Protein AF-A0AAV0W6V6-F1 (afdb_monomer_lite)

Secondary structure (DSSP, 8-state):
-------HHHHHHHHHHHHHHHHHHHHTTS-EEE--EEEEEEE-TT-TT--EEEEEEPPPEEE-TTS-HHHHHHHHHHHHHHHHHHHHTT----EE---

Structure (mmCIF, N/CA/C/O backbone):
data_AF-A0AAV0W6V6-F1
#
_entry.id   AF-A0AAV0W6V6-F1
#
loop_
_atom_site.group_PDB
_atom_site.id
_atom_site.type_symbol
_atom_site.label_atom_id
_atom_site.label_alt_id
_atom_site.label_comp_id
_atom_site.label_asym_id
_atom_site.label_entity_id
_atom_site.label_seq_id
_atom_site.pdbx_PDB_ins_code
_atom_site.Cartn_x
_atom_site.Cartn_y
_atom_site.Cartn_z
_atom_site.occupancy
_atom_site.B_iso_or_equiv
_atom_site.auth_seq_id
_atom_site.auth_comp_id
_atom_site.auth_asym_id
_atom_site.auth_atom_id
_atom_site.pdbx_PDB_model_num
ATOM 1 N N . MET A 1 1 ? 18.326 -12.646 8.532 1.00 33.91 1 MET A N 1
ATOM 2 C CA . MET A 1 1 ? 18.221 -11.818 7.316 1.00 33.91 1 MET A CA 1
ATOM 3 C C . MET A 1 1 ? 16.739 -11.701 7.002 1.00 33.91 1 MET A C 1
ATOM 5 O O . MET A 1 1 ? 16.133 -12.709 6.656 1.00 33.91 1 MET A O 1
ATOM 9 N N . LEU A 1 2 ? 16.118 -10.548 7.271 1.00 39.06 2 LEU A N 1
ATOM 10 C CA . LEU A 1 2 ? 14.765 -10.288 6.772 1.00 39.06 2 LEU A CA 1
ATOM 11 C C . LEU A 1 2 ? 14.893 -10.302 5.251 1.00 39.06 2 LEU A C 1
ATOM 13 O O . LEU A 1 2 ? 15.667 -9.522 4.707 1.00 39.06 2 LEU A O 1
ATOM 17 N N . LYS A 1 3 ? 14.246 -11.256 4.577 1.00 48.75 3 LYS A N 1
ATOM 18 C CA . LYS A 1 3 ? 14.153 -11.201 3.119 1.00 48.75 3 LYS A CA 1
ATOM 19 C C . LYS A 1 3 ? 13.442 -9.889 2.809 1.00 48.75 3 LYS A C 1
ATOM 21 O O . LYS A 1 3 ? 12.286 -9.745 3.203 1.00 48.75 3 LYS A O 1
ATOM 26 N N . ASN A 1 4 ? 14.133 -8.942 2.173 1.00 54.91 4 ASN A N 1
ATOM 27 C CA . ASN A 1 4 ? 13.457 -7.807 1.560 1.00 54.91 4 ASN A CA 1
ATOM 28 C C . ASN A 1 4 ? 12.372 -8.412 0.675 1.00 54.91 4 ASN A C 1
ATOM 30 O O . ASN A 1 4 ? 12.660 -9.283 -0.148 1.00 54.91 4 ASN A O 1
ATOM 34 N N . ILE A 1 5 ? 11.114 -8.069 0.937 1.00 61.19 5 ILE A N 1
ATOM 35 C CA . ILE A 1 5 ? 10.023 -8.560 0.109 1.00 61.19 5 ILE A CA 1
ATOM 36 C C . ILE A 1 5 ? 10.202 -7.854 -1.231 1.00 61.19 5 ILE A C 1
ATOM 38 O O . ILE A 1 5 ? 9.964 -6.657 -1.343 1.00 61.19 5 ILE A O 1
ATOM 42 N N . LEU A 1 6 ? 10.701 -8.596 -2.220 1.00 65.50 6 LEU A N 1
ATOM 43 C CA . LEU A 1 6 ? 11.125 -8.078 -3.528 1.00 65.50 6 LEU A CA 1
ATOM 44 C C . LEU A 1 6 ? 9.942 -7.721 -4.439 1.00 65.50 6 LEU A C 1
ATOM 46 O O . LEU A 1 6 ? 10.121 -7.455 -5.624 1.00 65.50 6 LEU A O 1
ATOM 50 N N . ASN A 1 7 ? 8.727 -7.787 -3.904 1.00 76.88 7 ASN A N 1
ATOM 51 C CA . ASN A 1 7 ? 7.493 -7.682 -4.648 1.00 76.88 7 ASN A CA 1
ATOM 52 C C . ASN A 1 7 ? 6.522 -6.792 -3.868 1.00 76.88 7 ASN A C 1
ATOM 54 O O . ASN A 1 7 ? 6.082 -7.126 -2.767 1.00 76.88 7 ASN A O 1
ATOM 58 N N . PHE A 1 8 ? 6.205 -5.638 -4.438 1.00 81.62 8 PHE A N 1
ATOM 59 C CA . PHE A 1 8 ? 5.365 -4.616 -3.825 1.00 81.62 8 PHE A CA 1
ATOM 60 C C . PHE A 1 8 ? 3.959 -5.141 -3.451 1.00 81.62 8 PHE A C 1
ATOM 62 O O . PHE A 1 8 ? 3.552 -4.957 -2.298 1.00 81.62 8 PHE A O 1
ATOM 69 N N . PRO A 1 9 ? 3.240 -5.883 -4.323 1.00 87.12 9 PRO A N 1
ATOM 70 C CA . PRO A 1 9 ? 2.036 -6.623 -3.942 1.00 87.12 9 PRO A CA 1
ATOM 71 C C . PRO A 1 9 ? 2.205 -7.561 -2.740 1.00 87.12 9 PRO A C 1
ATOM 73 O O . PRO A 1 9 ? 1.374 -7.548 -1.829 1.00 87.12 9 PRO A O 1
ATOM 76 N N . GLU A 1 10 ? 3.269 -8.368 -2.702 1.00 87.50 10 GLU A N 1
ATOM 77 C CA . GLU A 1 10 ? 3.517 -9.285 -1.579 1.00 87.50 10 GLU A CA 1
ATOM 78 C C . GLU A 1 10 ? 3.802 -8.521 -0.286 1.00 87.50 10 GLU A C 1
ATOM 80 O O . GLU A 1 10 ? 3.314 -8.907 0.777 1.00 87.50 10 GLU A O 1
ATOM 85 N N . PHE A 1 11 ? 4.538 -7.410 -0.371 1.00 87.06 11 PHE A N 1
ATOM 86 C CA . PHE A 1 11 ? 4.824 -6.559 0.778 1.00 87.06 11 PHE A CA 1
ATOM 87 C C . PHE A 1 11 ? 3.523 -6.005 1.359 1.00 87.06 11 PHE A C 1
ATOM 89 O O . PHE A 1 11 ? 3.256 -6.175 2.550 1.00 87.06 11 PHE A O 1
ATOM 96 N N . LEU A 1 12 ? 2.671 -5.425 0.511 1.00 90.69 12 LEU A N 1
ATOM 97 C CA . LEU A 1 12 ? 1.361 -4.922 0.911 1.00 90.69 12 LEU A CA 1
ATOM 98 C C . LEU A 1 12 ? 0.509 -6.014 1.571 1.00 90.69 12 LEU A C 1
ATOM 100 O O . LEU A 1 12 ? -0.051 -5.798 2.648 1.00 90.69 12 LEU A O 1
ATOM 104 N N . LEU A 1 13 ? 0.448 -7.207 0.977 1.00 91.12 13 LEU A N 1
ATOM 105 C CA . LEU A 1 13 ? -0.277 -8.338 1.558 1.00 91.12 13 LEU A CA 1
ATOM 106 C C . LEU A 1 13 ? 0.291 -8.747 2.922 1.00 91.12 13 LEU A C 1
ATOM 108 O O . LEU A 1 13 ? -0.490 -8.994 3.844 1.00 91.12 13 LEU A O 1
ATOM 112 N N . SER A 1 14 ? 1.618 -8.758 3.076 1.00 91.12 14 SER A N 1
ATOM 113 C CA . SER A 1 14 ? 2.278 -9.147 4.326 1.00 91.12 14 SER A CA 1
ATOM 114 C C . SER A 1 14 ? 1.952 -8.207 5.493 1.00 91.12 14 SER A C 1
ATOM 116 O O . SER A 1 14 ? 1.745 -8.675 6.610 1.00 91.12 14 SER A O 1
ATOM 118 N N . ILE A 1 15 ? 1.817 -6.897 5.241 1.00 91.94 15 ILE A N 1
ATOM 119 C CA . ILE A 1 15 ? 1.524 -5.903 6.288 1.00 91.94 15 ILE A CA 1
ATOM 120 C C . ILE A 1 15 ? 0.024 -5.729 6.569 1.00 91.94 15 ILE A C 1
ATOM 122 O O . ILE A 1 15 ? -0.348 -5.082 7.550 1.00 91.94 15 ILE A O 1
ATOM 126 N N . LYS A 1 16 ? -0.861 -6.273 5.716 1.00 93.69 16 LYS A N 1
ATOM 127 C CA . LYS A 1 16 ? -2.309 -5.992 5.751 1.00 93.69 16 LYS A CA 1
ATOM 128 C C . LYS A 1 16 ? -2.934 -6.278 7.115 1.00 93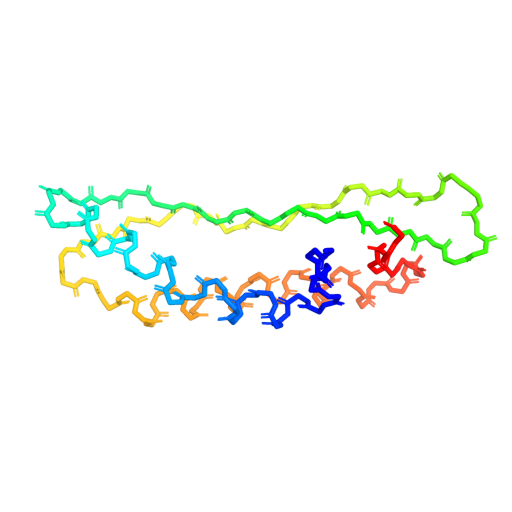.69 16 LYS A C 1
ATOM 130 O O . LYS A 1 16 ? -3.694 -5.460 7.630 1.00 93.69 16 LYS A O 1
ATOM 135 N N . SER A 1 17 ? -2.632 -7.444 7.686 1.00 94.81 17 SER A N 1
ATOM 136 C CA . SER A 1 17 ? -3.213 -7.887 8.958 1.00 94.81 17 SER A CA 1
ATOM 137 C C . SER A 1 17 ? -2.793 -6.981 10.118 1.00 94.81 17 SER A C 1
ATOM 139 O O . SER A 1 17 ? -3.640 -6.517 10.887 1.00 94.81 17 SER A O 1
ATOM 141 N N . ASP A 1 18 ? -1.501 -6.669 10.211 1.00 95.75 18 ASP A N 1
ATOM 142 C CA . ASP A 1 18 ? -0.959 -5.838 11.287 1.00 95.75 18 ASP A CA 1
ATOM 143 C C . ASP A 1 18 ? -1.438 -4.390 11.180 1.00 95.75 18 ASP A C 1
ATOM 145 O O . ASP A 1 18 ? -1.842 -3.793 12.182 1.00 95.75 18 ASP A O 1
ATOM 149 N N . LEU A 1 19 ? -1.511 -3.850 9.959 1.00 94.69 19 LEU A N 1
ATOM 150 C CA . LEU A 1 19 ? -2.090 -2.533 9.709 1.00 94.69 19 LEU A CA 1
ATOM 151 C C . LEU A 1 19 ? -3.557 -2.475 10.157 1.00 94.69 19 LEU A C 1
ATOM 153 O O . LEU A 1 19 ? -3.948 -1.556 10.878 1.00 94.69 19 LEU A O 1
ATOM 157 N N . LEU A 1 20 ? -4.371 -3.472 9.790 1.00 95.81 20 LEU A N 1
ATOM 158 C CA . LEU A 1 20 ? -5.771 -3.545 10.220 1.00 95.81 20 LEU A CA 1
ATOM 159 C C . LEU A 1 20 ? -5.894 -3.600 11.743 1.00 95.81 20 LEU A C 1
ATOM 161 O O . LEU A 1 20 ? -6.772 -2.947 12.308 1.00 95.81 20 LEU A O 1
ATOM 165 N N . LYS A 1 21 ? -5.019 -4.350 12.418 1.00 95.94 21 LYS A N 1
ATOM 166 C CA . LYS A 1 21 ? -4.993 -4.426 13.881 1.00 95.94 21 LYS A CA 1
ATOM 167 C C . LYS A 1 21 ? -4.700 -3.059 14.505 1.00 95.94 21 LYS A C 1
ATOM 169 O O . LYS A 1 21 ? -5.450 -2.627 15.378 1.00 95.94 21 LYS A O 1
ATOM 174 N N . ILE A 1 22 ? -3.675 -2.355 14.021 1.00 94.88 22 ILE A N 1
ATOM 175 C CA . ILE A 1 22 ? -3.294 -1.018 14.507 1.00 94.88 22 ILE A CA 1
ATOM 176 C C . ILE A 1 22 ? -4.435 -0.012 14.310 1.00 94.88 22 ILE A C 1
ATOM 178 O O . ILE A 1 22 ? -4.776 0.731 15.235 1.00 94.88 22 ILE A O 1
ATOM 182 N N . LEU A 1 23 ? -5.057 -0.003 13.129 1.00 94.56 23 LEU A N 1
ATOM 183 C CA . LEU A 1 23 ? -6.152 0.917 12.822 1.00 94.56 23 LEU A CA 1
ATOM 184 C C . LEU A 1 23 ? -7.386 0.632 13.681 1.00 94.56 23 LEU A C 1
ATOM 186 O O . LEU A 1 23 ? -7.948 1.567 14.246 1.00 94.56 23 LEU A O 1
ATOM 190 N N . LYS A 1 24 ? -7.759 -0.643 13.862 1.00 94.38 24 LYS A N 1
ATOM 191 C CA . LYS A 1 24 ? -8.868 -1.043 14.747 1.00 94.38 24 LYS A CA 1
ATOM 192 C C . LYS A 1 24 ? -8.640 -0.589 16.186 1.00 94.38 24 LYS A C 1
ATOM 194 O O . LYS A 1 24 ? -9.523 0.016 16.787 1.00 94.38 24 LYS A O 1
ATOM 199 N N . SER A 1 25 ? -7.450 -0.837 16.733 1.00 93.88 25 SER A N 1
ATOM 200 C CA . SER A 1 25 ? -7.108 -0.411 18.095 1.00 93.88 25 SER A CA 1
ATOM 201 C C . SER A 1 25 ? -7.098 1.112 18.257 1.00 93.88 25 SER A C 1
ATOM 203 O O . SER A 1 25 ? -7.422 1.614 19.331 1.00 93.88 25 SER A O 1
ATOM 205 N N . SER A 1 26 ? -6.743 1.848 17.202 1.00 92.12 26 SER A N 1
ATOM 206 C CA . SER A 1 26 ? -6.732 3.315 17.216 1.00 92.12 26 SER A CA 1
ATOM 207 C C . SER A 1 26 ? -8.147 3.899 17.132 1.00 92.12 26 SER A C 1
ATOM 209 O O . SER A 1 26 ? -8.480 4.814 17.885 1.00 92.12 26 SER A O 1
ATOM 211 N N . LEU A 1 27 ? -9.001 3.318 16.283 1.00 93.62 27 LEU A N 1
ATOM 212 C CA . LEU A 1 27 ? -10.400 3.717 16.093 1.00 93.62 27 LEU A CA 1
ATOM 213 C C . LEU A 1 27 ? -11.290 3.482 17.308 1.00 93.62 27 LEU A C 1
ATOM 215 O O . LEU A 1 27 ? -12.258 4.210 17.497 1.00 93.62 27 LEU A O 1
ATOM 219 N N . ALA A 1 28 ? -10.947 2.510 18.156 1.00 89.88 28 ALA A N 1
ATOM 220 C CA . ALA A 1 28 ? -11.672 2.252 19.399 1.00 89.88 28 ALA A CA 1
ATOM 221 C C . ALA A 1 28 ? -11.684 3.457 20.361 1.00 89.88 28 ALA A C 1
ATOM 223 O O . ALA A 1 28 ? -12.480 3.485 21.294 1.00 89.88 28 ALA A O 1
ATOM 224 N N . LYS A 1 29 ? -10.788 4.435 20.161 1.00 89.06 29 LYS A N 1
ATOM 225 C CA . LYS A 1 29 ? -10.676 5.626 21.009 1.00 89.06 29 LYS A CA 1
ATOM 226 C C . LYS A 1 29 ? -11.384 6.829 20.401 1.00 89.06 29 LYS A C 1
ATOM 228 O O . LYS A 1 29 ? -12.125 7.499 21.104 1.00 89.06 29 LYS A O 1
ATOM 233 N N . ASN A 1 30 ? -11.113 7.118 19.128 1.00 92.69 30 ASN A N 1
ATOM 234 C CA . ASN A 1 30 ? -11.620 8.280 18.398 1.00 92.69 30 ASN A CA 1
ATOM 235 C C . ASN A 1 30 ? -11.567 8.014 16.884 1.00 92.69 30 ASN A C 1
ATOM 237 O O . ASN A 1 30 ? -10.771 7.174 16.451 1.00 92.69 30 ASN A O 1
ATOM 241 N N . PRO A 1 31 ? -12.321 8.771 16.064 1.00 95.19 31 PRO A N 1
ATOM 242 C CA . PRO A 1 31 ? -12.070 8.842 14.629 1.00 95.19 31 PRO A CA 1
ATOM 243 C C . PRO A 1 31 ? -10.603 9.177 14.349 1.00 95.19 31 PRO A C 1
ATOM 245 O O . PRO A 1 31 ? -10.001 10.004 15.039 1.00 95.19 31 PRO A O 1
ATOM 248 N N . ILE A 1 32 ? -10.029 8.549 13.326 1.00 95.06 32 ILE A N 1
ATOM 249 C CA . ILE A 1 32 ? -8.624 8.752 12.960 1.00 95.06 32 ILE A CA 1
ATOM 250 C C . ILE A 1 32 ? -8.508 9.272 11.538 1.00 95.06 32 ILE A C 1
ATOM 252 O O . ILE A 1 32 ? -9.296 8.927 10.663 1.00 95.06 32 ILE A O 1
ATOM 256 N N . LYS A 1 33 ? -7.477 10.072 11.287 1.00 94.12 33 LYS A N 1
ATOM 257 C CA . LYS A 1 33 ? -7.056 10.438 9.937 1.00 94.12 33 LYS A CA 1
ATOM 258 C C . LYS A 1 33 ? -5.788 9.658 9.621 1.00 94.12 33 LYS A C 1
ATOM 260 O O . LYS A 1 33 ? -4.802 9.803 10.336 1.00 94.12 33 LYS A O 1
ATOM 265 N N . PHE A 1 34 ? -5.819 8.828 8.583 1.00 91.88 34 PHE A N 1
ATOM 266 C CA . PHE A 1 34 ? -4.677 8.008 8.181 1.00 91.88 34 PHE A CA 1
ATOM 267 C C . PHE A 1 34 ? -4.271 8.302 6.738 1.00 91.88 34 PHE A C 1
ATOM 269 O O . PHE A 1 34 ? -5.110 8.580 5.884 1.00 91.88 34 PHE A O 1
ATOM 276 N N . ASN A 1 35 ? -2.979 8.207 6.457 1.00 92.81 35 ASN A N 1
ATOM 277 C CA . ASN A 1 35 ? -2.417 8.141 5.116 1.00 92.81 35 ASN A CA 1
ATOM 278 C C . ASN A 1 35 ? -1.388 7.008 5.083 1.00 92.81 35 ASN A C 1
ATOM 280 O O . ASN A 1 35 ? -0.804 6.664 6.108 1.00 92.81 35 ASN A O 1
ATOM 284 N N . LEU A 1 36 ? -1.172 6.432 3.904 1.00 92.88 36 LEU A N 1
ATOM 285 C CA . LEU A 1 36 ? -0.151 5.413 3.694 1.00 92.88 36 LEU A CA 1
ATOM 286 C C . LEU A 1 36 ? 0.814 5.916 2.624 1.00 92.88 36 LEU A C 1
ATOM 288 O O . LEU A 1 36 ? 0.375 6.323 1.546 1.00 92.88 36 LEU A O 1
ATOM 292 N N . LYS A 1 37 ? 2.107 5.917 2.954 1.00 92.12 37 LYS A N 1
ATOM 293 C CA . LYS A 1 37 ? 3.218 6.233 2.057 1.00 92.12 37 LYS A CA 1
ATOM 294 C C . LYS A 1 37 ? 4.157 5.038 2.042 1.00 92.12 37 LYS A C 1
ATOM 296 O O . LYS A 1 37 ? 4.499 4.524 3.103 1.00 92.12 37 LYS A O 1
ATOM 301 N N . LEU A 1 38 ? 4.554 4.622 0.853 1.00 88.94 38 LEU A N 1
ATOM 302 C CA . LEU A 1 38 ? 5.571 3.610 0.647 1.00 88.94 38 LEU A CA 1
ATOM 303 C C . LEU A 1 38 ? 6.780 4.244 -0.015 1.00 88.94 38 LEU A C 1
ATOM 305 O O . LEU A 1 38 ? 6.613 5.081 -0.898 1.00 88.94 38 LEU A O 1
ATOM 309 N N . GLU A 1 39 ? 7.969 3.851 0.421 1.00 89.00 39 GLU A N 1
ATOM 310 C CA . GLU A 1 39 ? 9.242 4.342 -0.094 1.00 89.00 39 GLU A CA 1
ATOM 311 C C . GLU A 1 39 ? 10.097 3.151 -0.507 1.00 89.00 39 GLU A C 1
ATOM 313 O O . GLU A 1 39 ? 10.250 2.204 0.262 1.00 89.00 39 GLU A O 1
ATOM 318 N N . PHE A 1 40 ? 10.630 3.209 -1.722 1.00 86.25 40 PHE A N 1
ATOM 319 C CA . PHE A 1 40 ? 11.474 2.174 -2.296 1.00 86.25 40 PHE A CA 1
ATOM 320 C C . PHE A 1 40 ? 12.608 2.808 -3.085 1.00 86.25 40 PHE A C 1
ATOM 322 O O . PHE A 1 40 ? 12.450 3.875 -3.683 1.00 86.25 40 PHE A O 1
ATOM 329 N N . THR A 1 41 ? 13.734 2.115 -3.123 1.00 88.56 41 THR A N 1
ATOM 330 C CA . THR A 1 41 ? 14.843 2.455 -4.006 1.00 88.56 41 THR A CA 1
ATOM 331 C C . THR A 1 41 ? 14.655 1.703 -5.316 1.00 88.56 41 THR A C 1
ATOM 333 O O . THR A 1 41 ? 14.372 0.508 -5.312 1.00 88.56 41 THR A O 1
ATOM 336 N N . TYR A 1 42 ? 14.786 2.397 -6.440 1.00 89.06 42 TYR A N 1
ATOM 337 C CA . TYR A 1 42 ? 14.819 1.809 -7.776 1.00 89.06 42 TYR A CA 1
ATOM 338 C C . TYR A 1 42 ? 16.174 2.090 -8.407 1.00 89.06 42 TYR A C 1
ATOM 340 O O . TYR A 1 42 ? 16.745 3.143 -8.160 1.00 89.06 42 TYR A O 1
ATOM 348 N N . ARG A 1 43 ? 16.667 1.217 -9.280 1.00 90.50 43 ARG A N 1
ATOM 349 C CA . ARG A 1 43 ? 17.916 1.444 -10.024 1.00 90.50 43 ARG A CA 1
ATOM 350 C C . ARG A 1 43 ? 17.774 1.060 -11.484 1.00 90.50 43 ARG A C 1
ATOM 352 O O . ARG A 1 43 ? 16.880 0.296 -11.849 1.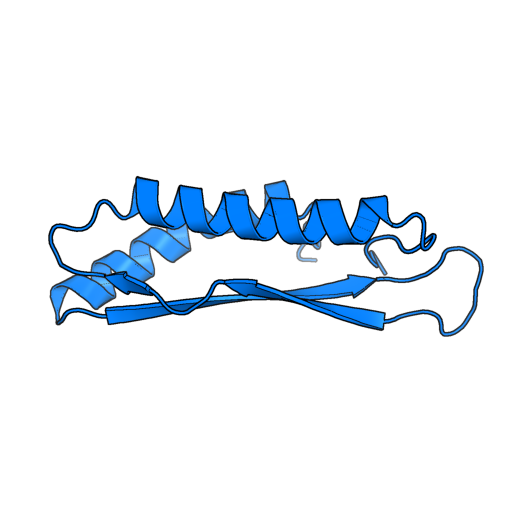00 90.50 43 ARG A O 1
ATOM 359 N N . ARG A 1 44 ? 18.678 1.554 -12.328 1.00 90.81 44 ARG A N 1
ATOM 360 C CA . ARG A 1 44 ? 18.778 1.137 -13.727 1.00 90.81 44 ARG A CA 1
ATOM 361 C C . ARG A 1 44 ? 19.871 0.068 -13.870 1.00 90.81 44 ARG A C 1
ATOM 363 O O . ARG A 1 44 ? 21.039 0.359 -13.602 1.00 90.81 44 ARG A O 1
ATOM 370 N N . PRO A 1 45 ? 19.538 -1.154 -14.321 1.00 88.31 45 PRO A N 1
ATOM 371 C CA . PRO A 1 45 ? 20.533 -2.203 -14.525 1.00 88.31 45 PRO A CA 1
ATOM 372 C C . PRO A 1 45 ? 21.650 -1.754 -15.471 1.00 88.31 45 PRO A C 1
ATOM 374 O O . PRO A 1 45 ? 21.384 -1.184 -16.528 1.00 88.31 45 PRO A O 1
ATOM 377 N N . GLY A 1 46 ? 22.902 -2.015 -15.089 1.00 89.38 46 GLY A N 1
ATOM 378 C CA . GLY A 1 46 ? 24.078 -1.681 -15.900 1.00 89.38 46 GLY A CA 1
ATOM 379 C C . GLY A 1 46 ? 24.460 -0.197 -15.923 1.00 89.38 46 GLY A C 1
ATOM 380 O O . GLY A 1 46 ? 25.353 0.171 -16.680 1.00 89.38 46 GLY A O 1
ATOM 381 N N . VAL A 1 47 ? 23.818 0.653 -15.114 1.00 90.75 47 VAL A N 1
ATOM 382 C CA . VAL A 1 47 ? 24.188 2.068 -14.965 1.00 90.75 47 VAL A CA 1
ATOM 383 C C . VAL A 1 47 ? 24.608 2.325 -13.524 1.00 90.75 47 VAL A C 1
ATOM 385 O O . VAL A 1 47 ? 23.792 2.236 -12.605 1.00 90.75 47 VAL A O 1
ATOM 388 N N . GLU A 1 48 ? 25.887 2.640 -13.331 1.00 91.00 48 GLU A N 1
ATOM 389 C CA . GLU A 1 48 ? 26.439 2.978 -12.018 1.00 91.00 48 GLU A CA 1
ATOM 390 C C . GLU A 1 48 ? 25.761 4.217 -11.423 1.00 91.00 48 GLU A C 1
ATOM 392 O O . GLU A 1 48 ? 25.387 5.144 -12.144 1.00 91.00 48 GLU A O 1
ATOM 397 N N . ASN A 1 49 ? 25.622 4.237 -10.092 1.00 88.31 49 ASN A N 1
ATOM 398 C CA . ASN A 1 49 ? 25.035 5.347 -9.329 1.00 88.31 49 ASN A CA 1
ATOM 399 C C . ASN A 1 49 ? 23.628 5.762 -9.803 1.00 88.31 49 ASN A C 1
ATOM 401 O O . ASN A 1 49 ? 23.259 6.932 -9.731 1.00 88.31 49 ASN A O 1
ATOM 405 N N . SER A 1 50 ? 22.840 4.804 -10.298 1.00 90.56 50 SER A N 1
ATOM 406 C CA . SER A 1 50 ? 21.484 5.042 -10.807 1.00 90.56 50 SER A CA 1
ATOM 407 C C . SER A 1 50 ? 20.376 4.827 -9.775 1.00 90.56 50 SER A C 1
ATOM 409 O O . SER A 1 50 ? 19.203 4.906 -10.135 1.00 90.56 50 SER A O 1
ATOM 411 N N . SER A 1 51 ? 20.720 4.541 -8.516 1.00 91.00 51 SER A N 1
ATOM 412 C CA . SER A 1 51 ? 19.739 4.345 -7.450 1.00 91.00 51 SER A CA 1
ATOM 413 C C . SER A 1 51 ? 18.965 5.636 -7.178 1.00 91.00 51 SER A C 1
ATOM 415 O O . SER A 1 51 ? 19.535 6.704 -6.958 1.00 91.00 51 SER A O 1
ATOM 417 N N . GLU A 1 52 ? 17.645 5.529 -7.177 1.00 90.19 52 GLU A N 1
ATOM 418 C CA . GLU A 1 52 ? 16.714 6.626 -6.992 1.00 90.19 52 GLU A CA 1
ATOM 419 C C . GLU A 1 52 ? 15.604 6.217 -6.026 1.00 90.19 52 GLU A C 1
ATOM 421 O O . GLU A 1 52 ? 14.891 5.233 -6.235 1.00 90.19 52 GLU A O 1
ATOM 426 N N . ASN A 1 53 ? 15.422 7.018 -4.979 1.00 90.94 53 ASN A N 1
ATOM 427 C CA . ASN A 1 53 ? 14.331 6.827 -4.035 1.00 90.94 53 ASN A CA 1
ATOM 428 C C . ASN A 1 53 ? 13.025 7.330 -4.646 1.00 90.94 53 ASN A C 1
ATOM 430 O O . ASN A 1 53 ? 12.905 8.485 -5.064 1.00 90.94 53 ASN A O 1
ATOM 434 N N . ARG A 1 54 ? 12.013 6.469 -4.648 1.00 90.31 54 ARG A N 1
ATOM 435 C CA . ARG A 1 54 ? 10.654 6.788 -5.069 1.00 90.31 54 ARG A CA 1
ATOM 436 C C . ARG A 1 54 ? 9.693 6.537 -3.935 1.00 90.31 54 ARG A C 1
ATOM 438 O O . ARG A 1 54 ? 9.859 5.609 -3.149 1.00 90.31 54 ARG A O 1
ATOM 445 N N . SER A 1 55 ? 8.664 7.374 -3.875 1.00 91.62 55 SER A N 1
ATOM 446 C CA . SER A 1 55 ? 7.596 7.194 -2.912 1.00 91.62 55 SER A CA 1
ATOM 447 C C . SER A 1 55 ? 6.224 7.287 -3.544 1.00 91.62 55 SER A C 1
ATOM 449 O O . SER A 1 55 ? 5.957 8.231 -4.288 1.00 91.62 55 SER A O 1
ATOM 451 N N . PHE A 1 56 ? 5.349 6.368 -3.158 1.00 92.38 56 PHE A N 1
ATOM 452 C CA . PHE A 1 56 ? 3.948 6.325 -3.556 1.00 92.38 56 PHE A CA 1
ATOM 453 C C . PHE A 1 56 ? 3.093 6.595 -2.331 1.00 92.38 56 PHE A C 1
ATOM 455 O O . PHE A 1 56 ? 3.313 6.009 -1.270 1.00 92.38 56 PHE A O 1
ATOM 462 N N . ALA A 1 57 ? 2.147 7.518 -2.443 1.00 93.56 57 ALA A N 1
ATOM 463 C CA . ALA A 1 57 ? 1.375 7.976 -1.300 1.00 93.56 57 ALA A CA 1
ATOM 464 C C . ALA A 1 57 ? -0.103 8.068 -1.647 1.00 93.56 57 ALA A C 1
ATOM 466 O O . ALA A 1 57 ? -0.496 8.564 -2.704 1.00 93.56 57 ALA A O 1
ATOM 467 N N . CYS A 1 58 ? -0.933 7.627 -0.709 1.00 92.44 58 CYS A N 1
ATOM 468 C CA . CYS A 1 58 ? -2.362 7.871 -0.757 1.00 92.44 58 CYS A CA 1
ATOM 469 C C . CYS A 1 58 ? -2.713 9.163 -0.009 1.00 92.44 58 CYS A C 1
ATOM 471 O O . CYS A 1 58 ? -2.144 9.430 1.057 1.00 92.44 58 CYS A O 1
ATOM 473 N N . PRO A 1 59 ? -3.691 9.941 -0.507 1.00 89.12 59 PRO A N 1
ATOM 474 C CA . PRO A 1 59 ? -4.224 11.072 0.234 1.00 89.12 59 PRO A CA 1
ATOM 475 C C . PRO A 1 59 ? -4.812 10.612 1.570 1.00 89.12 59 PRO A C 1
ATOM 477 O O . PRO A 1 59 ? -5.304 9.488 1.708 1.00 89.12 59 PRO A O 1
ATOM 480 N N . ALA A 1 60 ? -4.752 11.503 2.557 1.00 92.31 60 ALA A N 1
ATOM 481 C CA . ALA A 1 60 ? -5.240 11.213 3.894 1.00 92.31 60 ALA A CA 1
ATOM 482 C C . ALA A 1 60 ? -6.757 10.973 3.891 1.00 92.31 60 ALA A C 1
ATOM 484 O O . ALA A 1 60 ? -7.523 11.758 3.333 1.00 92.31 60 ALA A O 1
ATOM 485 N N . LYS A 1 61 ? -7.182 9.902 4.556 1.00 91.12 61 LYS A N 1
ATOM 486 C CA . LYS A 1 61 ? -8.569 9.455 4.668 1.00 91.12 61 LYS A CA 1
ATOM 487 C C . LYS A 1 61 ? -8.977 9.476 6.138 1.00 91.12 61 LYS A C 1
ATOM 489 O O . LYS A 1 61 ? -8.223 9.026 7.000 1.00 91.12 61 LYS A O 1
ATOM 494 N N . THR A 1 62 ? -10.167 9.990 6.422 1.00 94.38 62 THR A N 1
ATOM 495 C CA . THR A 1 62 ? -10.769 9.868 7.753 1.00 94.38 62 THR A CA 1
ATOM 496 C C . THR A 1 62 ? -11.441 8.505 7.873 1.00 94.38 62 THR A C 1
ATOM 498 O O . THR A 1 62 ? -12.121 8.066 6.945 1.00 94.38 62 THR A O 1
ATOM 501 N N . LEU A 1 63 ? -11.218 7.835 8.996 1.00 95.19 63 LEU A N 1
ATOM 502 C CA . LEU A 1 63 ? -11.857 6.588 9.383 1.00 95.19 63 LEU A CA 1
ATOM 503 C C . LEU A 1 63 ? -12.711 6.838 10.623 1.00 95.19 63 LEU A C 1
ATOM 505 O O . LEU A 1 63 ? -12.285 7.525 11.557 1.00 95.19 63 LEU A O 1
ATOM 509 N N . TYR A 1 64 ? -13.882 6.222 10.624 1.00 94.62 64 TYR A N 1
ATOM 510 C CA . TYR A 1 64 ? -14.851 6.226 11.712 1.00 94.62 64 TYR A CA 1
ATOM 511 C C . TYR A 1 64 ? -15.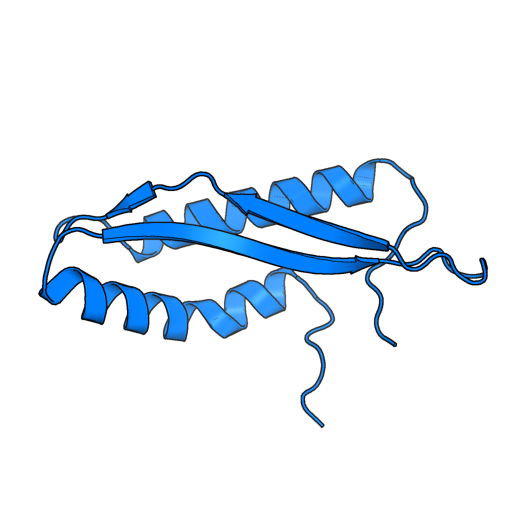097 4.790 12.192 1.00 94.62 64 TYR A C 1
ATOM 513 O O . TYR A 1 64 ? -14.627 3.835 11.567 1.00 94.62 64 TYR A O 1
ATOM 521 N N . ALA A 1 65 ? -15.811 4.625 13.306 1.00 91.50 65 ALA A N 1
ATOM 522 C CA . ALA A 1 65 ? -16.046 3.312 13.913 1.00 91.50 65 ALA A CA 1
ATOM 523 C C . ALA A 1 65 ? -16.831 2.364 12.985 1.00 91.50 65 ALA A C 1
ATOM 525 O O . ALA A 1 65 ? -16.600 1.159 12.980 1.00 91.50 65 ALA A O 1
ATOM 526 N N . GLU A 1 66 ? -17.718 2.928 12.173 1.00 91.69 66 GLU A N 1
ATOM 527 C CA . GLU A 1 66 ? -18.566 2.264 11.187 1.00 91.69 66 GLU A CA 1
ATOM 528 C C . GLU A 1 66 ? -17.887 2.049 9.827 1.00 91.69 66 GLU A C 1
ATOM 530 O O . GLU A 1 66 ? -18.473 1.446 8.931 1.00 91.69 66 GLU A O 1
ATOM 535 N N . THR A 1 67 ? -16.664 2.555 9.634 1.00 93.94 67 THR A N 1
ATOM 536 C CA . THR A 1 67 ? -15.962 2.394 8.357 1.00 93.94 67 THR A CA 1
ATOM 537 C C . THR A 1 67 ? -15.581 0.932 8.135 1.00 93.94 67 THR A C 1
ATOM 539 O O . THR A 1 67 ? -14.924 0.329 8.985 1.00 93.94 67 THR A O 1
ATOM 542 N N . ASP A 1 68 ? -15.893 0.383 6.956 1.00 95.38 68 ASP A N 1
ATOM 543 C CA . ASP A 1 68 ? -15.337 -0.904 6.536 1.00 95.38 68 ASP A CA 1
ATOM 544 C C . ASP A 1 68 ? -13.826 -0.764 6.303 1.00 95.38 68 ASP A C 1
ATOM 546 O O . ASP A 1 68 ? -13.345 -0.300 5.265 1.00 95.38 68 ASP A O 1
ATOM 550 N N . LEU A 1 69 ? -13.051 -1.152 7.315 1.00 94.62 69 LEU A N 1
ATOM 551 C CA . LEU A 1 69 ? -11.596 -1.062 7.274 1.00 94.62 69 LEU A CA 1
ATOM 552 C C . LEU A 1 69 ? -10.980 -2.006 6.250 1.00 94.62 69 LEU A C 1
ATOM 554 O O . LEU A 1 69 ? -9.943 -1.676 5.678 1.00 94.62 69 LEU A O 1
ATOM 558 N N . VAL A 1 70 ? -11.581 -3.173 6.020 1.00 95.50 70 VAL A N 1
ATOM 559 C CA . VAL A 1 70 ? -11.025 -4.152 5.082 1.00 95.50 70 VAL A CA 1
ATOM 560 C C . VAL A 1 70 ? -11.149 -3.612 3.667 1.00 95.50 70 VAL A C 1
ATOM 562 O O . VAL A 1 70 ? -10.157 -3.610 2.931 1.00 95.50 70 VAL A O 1
ATOM 565 N N . GLU A 1 71 ? -12.325 -3.091 3.319 1.00 95.81 71 GLU A N 1
ATOM 566 C CA . GLU A 1 71 ? -12.562 -2.449 2.032 1.00 95.81 71 GLU A CA 1
ATOM 567 C C . GLU A 1 71 ? -11.677 -1.205 1.870 1.00 95.81 71 GLU A C 1
ATOM 569 O O . GLU A 1 71 ? -10.958 -1.070 0.876 1.00 95.81 71 GLU A O 1
ATOM 574 N N . LYS A 1 72 ? -11.639 -0.319 2.875 1.00 94.56 72 LYS A N 1
ATOM 575 C CA . LYS A 1 72 ? -10.899 0.948 2.778 1.00 94.56 72 LYS A CA 1
ATOM 576 C C . LYS A 1 72 ? -9.393 0.753 2.624 1.00 94.56 72 LYS A C 1
ATOM 578 O O . LYS A 1 72 ? -8.737 1.509 1.893 1.00 94.56 72 LYS A O 1
ATOM 583 N N . ILE A 1 73 ? -8.833 -0.251 3.295 1.00 94.62 73 ILE A N 1
ATOM 584 C CA . ILE A 1 73 ? -7.423 -0.621 3.148 1.00 94.62 73 ILE A CA 1
ATOM 585 C C . ILE A 1 73 ? -7.179 -1.325 1.816 1.00 94.62 73 ILE A C 1
ATOM 587 O O . ILE A 1 73 ? -6.201 -0.993 1.153 1.00 94.62 73 ILE A O 1
ATOM 591 N N . GLY A 1 74 ? -8.094 -2.185 1.359 1.00 94.75 74 GLY A N 1
ATOM 592 C CA . GLY A 1 74 ? -8.033 -2.777 0.018 1.00 94.75 74 GLY A CA 1
ATOM 593 C C . GLY A 1 74 ? -7.970 -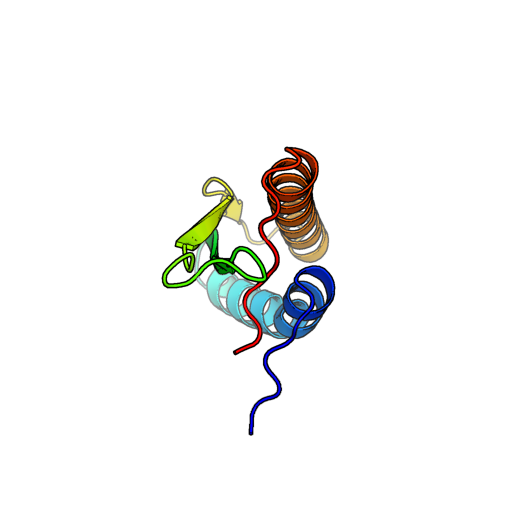1.726 -1.096 1.00 94.75 74 GLY A C 1
ATOM 594 O O . GLY A 1 74 ? -7.076 -1.775 -1.940 1.00 94.75 74 GLY A O 1
ATOM 595 N N . GLN A 1 75 ? -8.841 -0.715 -1.048 1.00 94.19 75 GLN A N 1
ATOM 596 C CA . GLN A 1 75 ? -8.822 0.413 -1.989 1.00 94.19 75 GLN A CA 1
ATOM 597 C C . GLN A 1 75 ? -7.500 1.190 -1.922 1.00 94.19 75 GLN A C 1
ATOM 599 O O . GLN A 1 75 ? -6.943 1.573 -2.942 1.00 94.19 75 GLN A O 1
ATOM 604 N N . THR A 1 76 ? -6.976 1.418 -0.714 1.00 94.38 76 THR A N 1
ATOM 605 C CA . THR A 1 76 ? -5.698 2.126 -0.518 1.00 94.38 76 THR A CA 1
ATOM 606 C C . THR A 1 76 ? -4.526 1.350 -1.118 1.00 94.38 76 THR A C 1
ATOM 608 O O . THR A 1 76 ? -3.670 1.947 -1.761 1.00 94.38 76 THR A O 1
ATOM 611 N N . PHE A 1 77 ? -4.498 0.027 -0.957 1.00 95.06 77 PHE A N 1
ATOM 612 C CA . PHE A 1 77 ? -3.469 -0.820 -1.561 1.00 95.06 77 PHE A CA 1
ATOM 613 C C . PHE A 1 77 ? -3.579 -0.846 -3.083 1.00 95.06 77 PHE A C 1
ATOM 615 O O . PHE A 1 77 ? -2.563 -0.732 -3.756 1.00 95.06 77 PHE A O 1
ATOM 622 N N . T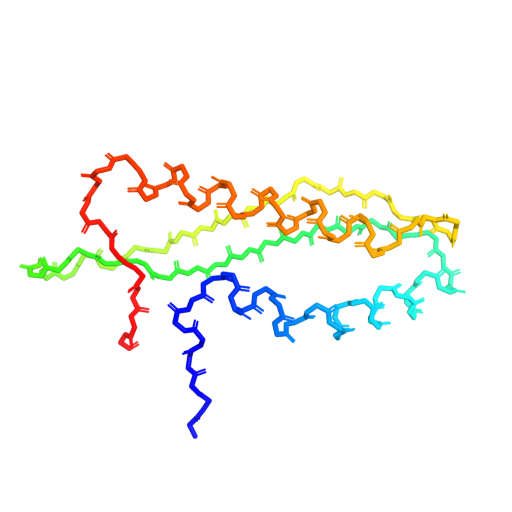HR A 1 78 ? -4.801 -0.916 -3.615 1.00 94.50 78 THR A N 1
ATOM 623 C CA . THR A 1 78 ? -5.056 -0.857 -5.064 1.00 94.50 78 THR A CA 1
ATOM 624 C C . THR A 1 78 ? -4.506 0.439 -5.660 1.00 94.50 78 THR A C 1
ATOM 626 O O . THR A 1 78 ? -3.730 0.392 -6.604 1.00 94.50 78 THR A O 1
ATOM 629 N N . THR A 1 79 ? -4.781 1.591 -5.038 1.00 94.56 79 THR A N 1
ATOM 630 C CA . THR A 1 79 ? -4.225 2.879 -5.487 1.00 94.56 79 THR A CA 1
ATOM 631 C C . THR A 1 79 ? -2.694 2.913 -5.453 1.00 94.56 79 THR A C 1
ATOM 633 O O . THR A 1 79 ? -2.075 3.512 -6.327 1.00 94.56 79 THR A O 1
ATOM 636 N N . LEU A 1 80 ? -2.056 2.306 -4.447 1.00 93.81 80 LEU A N 1
ATOM 637 C CA . LEU A 1 80 ? -0.591 2.249 -4.380 1.00 93.81 80 LEU A CA 1
ATOM 638 C C . LEU A 1 80 ? -0.006 1.364 -5.487 1.00 93.81 80 LEU A C 1
ATOM 640 O O . LEU A 1 80 ? 0.999 1.743 -6.081 1.00 93.81 80 LEU A O 1
ATOM 644 N N . LEU A 1 81 ? -0.652 0.233 -5.780 1.00 92.38 81 LEU A N 1
ATOM 645 C CA . LEU A 1 81 ? -0.268 -0.669 -6.869 1.00 92.38 81 LEU A CA 1
ATOM 646 C C . LEU A 1 81 ? -0.383 0.016 -8.233 1.00 92.38 81 LEU A C 1
ATOM 648 O O . LEU A 1 81 ? 0.550 -0.042 -9.024 1.00 92.38 81 LEU A O 1
ATOM 652 N N . GLU A 1 82 ? -1.478 0.735 -8.478 1.00 93.06 82 GLU A N 1
ATOM 653 C CA . GLU A 1 82 ? -1.669 1.505 -9.713 1.00 93.06 82 GLU A CA 1
ATOM 654 C C . GLU A 1 82 ? -0.590 2.587 -9.883 1.00 93.06 82 GLU A C 1
ATOM 656 O O . GLU A 1 82 ? -0.080 2.796 -10.983 1.00 93.06 82 GLU A O 1
ATOM 661 N N . GLN A 1 83 ? -0.206 3.277 -8.801 1.00 92.69 83 GLN A N 1
ATOM 662 C CA . GLN A 1 83 ? 0.867 4.277 -8.856 1.00 92.69 83 GLN A CA 1
ATOM 663 C C . GLN A 1 83 ? 2.219 3.655 -9.230 1.00 92.69 83 GLN A C 1
ATOM 665 O O . GLN A 1 83 ? 2.962 4.245 -10.019 1.00 92.69 83 GLN A O 1
ATOM 670 N N . GLU A 1 84 ? 2.534 2.480 -8.683 1.00 89.69 84 GLU A N 1
ATOM 671 C CA . GLU A 1 84 ? 3.749 1.744 -9.033 1.00 89.69 84 GLU A CA 1
ATOM 672 C C . GLU A 1 84 ? 3.705 1.243 -10.486 1.00 89.69 84 GLU A C 1
ATOM 674 O O . GLU A 1 84 ? 4.657 1.449 -11.239 1.00 89.69 84 GLU A O 1
ATOM 679 N N . GLU A 1 85 ? 2.593 0.653 -10.921 1.00 89.56 85 GLU A N 1
ATOM 680 C CA . GLU A 1 85 ? 2.417 0.167 -12.294 1.00 89.56 85 GLU A CA 1
ATOM 681 C C . GLU A 1 85 ? 2.562 1.306 -13.316 1.00 89.56 85 GLU A C 1
ATOM 683 O O . GLU A 1 85 ? 3.261 1.182 -14.328 1.00 89.56 85 GLU A O 1
ATOM 688 N N . VAL A 1 86 ? 1.977 2.471 -13.029 1.00 90.69 86 VAL A N 1
ATOM 689 C CA . VAL A 1 86 ? 2.149 3.682 -13.843 1.00 90.69 86 VAL A CA 1
ATOM 690 C C . VAL A 1 86 ? 3.605 4.149 -13.853 1.00 90.69 86 VAL A C 1
ATOM 692 O O . VAL A 1 86 ? 4.069 4.675 -14.863 1.00 90.69 86 VAL A O 1
ATOM 695 N N . TYR A 1 87 ? 4.345 3.988 -12.757 1.00 87.88 87 TYR A N 1
ATOM 696 C CA . TYR A 1 87 ? 5.765 4.330 -12.721 1.00 87.88 87 TYR A CA 1
ATOM 697 C C . TYR A 1 87 ? 6.603 3.381 -13.590 1.00 87.88 87 TYR A C 1
ATOM 699 O O . TYR A 1 87 ? 7.408 3.850 -14.400 1.00 87.88 87 TYR A O 1
ATOM 707 N N . LEU A 1 88 ? 6.376 2.070 -13.477 1.00 85.31 88 LEU A N 1
ATOM 708 C CA . LEU A 1 88 ? 7.106 1.037 -14.219 1.00 85.31 88 LEU A CA 1
ATOM 709 C C . LEU A 1 88 ? 6.773 1.032 -15.722 1.00 85.31 88 LEU A C 1
ATOM 711 O O . LEU A 1 88 ? 7.660 0.844 -16.555 1.00 85.31 88 LEU A O 1
ATOM 715 N N . SER A 1 89 ? 5.520 1.307 -16.094 1.00 86.69 89 SER A N 1
ATOM 716 C CA . SER A 1 89 ? 5.062 1.305 -17.495 1.00 86.69 89 SER A CA 1
ATOM 717 C C . SER A 1 89 ? 5.622 2.450 -18.347 1.00 86.69 89 SER A C 1
ATOM 719 O O . SER A 1 89 ? 5.582 2.382 -19.574 1.00 86.69 89 SER A O 1
ATOM 721 N N . ARG A 1 90 ? 6.224 3.479 -17.734 1.00 85.06 90 ARG A N 1
ATOM 722 C CA . ARG A 1 90 ? 6.854 4.610 -18.445 1.00 85.06 90 ARG A CA 1
ATOM 723 C C . ARG A 1 90 ? 8.119 4.238 -19.225 1.00 85.06 90 ARG A C 1
ATOM 725 O O . ARG A 1 90 ? 8.714 5.114 -19.846 1.00 85.06 90 ARG A O 1
ATOM 732 N N . GLY A 1 91 ? 8.560 2.978 -19.183 1.00 76.81 91 GLY A N 1
ATOM 733 C CA . GLY A 1 91 ? 9.700 2.502 -19.973 1.00 76.81 91 GLY A CA 1
ATOM 734 C C . GLY A 1 91 ? 11.034 3.134 -19.565 1.00 76.81 91 GLY A C 1
ATOM 735 O O . GLY A 1 91 ? 11.954 3.224 -20.370 1.00 76.81 91 GLY A O 1
ATOM 736 N N . SER A 1 92 ? 11.155 3.588 -18.314 1.00 79.31 92 SER A N 1
ATOM 737 C CA . SER A 1 92 ? 12.342 4.287 -17.804 1.00 79.31 92 SER A CA 1
ATOM 738 C C . SER A 1 92 ? 13.564 3.370 -17.615 1.00 79.31 92 SER A C 1
ATOM 740 O O . SER A 1 92 ? 14.678 3.864 -17.409 1.00 79.31 92 SER A O 1
ATOM 742 N N . GLY A 1 93 ? 13.366 2.046 -17.677 1.00 82.81 93 GLY A N 1
ATOM 743 C CA . GLY A 1 93 ? 14.389 1.024 -17.433 1.00 82.81 93 GLY A CA 1
ATOM 744 C C . GLY A 1 93 ? 14.764 0.859 -15.957 1.00 82.81 93 GLY A C 1
ATOM 745 O O . GLY A 1 93 ? 15.745 0.183 -15.659 1.00 82.81 93 GLY A O 1
ATOM 746 N N . PHE A 1 94 ? 14.025 1.494 -15.044 1.00 86.25 94 PHE A N 1
ATOM 747 C CA . PHE A 1 94 ? 14.211 1.328 -13.607 1.00 86.25 94 PHE A CA 1
ATOM 748 C C . PHE A 1 94 ? 13.522 0.055 -13.118 1.00 86.25 94 PHE A C 1
ATOM 750 O O . PHE A 1 94 ? 12.377 -0.214 -13.475 1.00 86.25 94 PHE A O 1
ATOM 757 N N . ILE A 1 95 ? 14.217 -0.691 -12.267 1.00 86.38 95 ILE A N 1
ATOM 758 C CA . ILE A 1 95 ? 13.692 -1.850 -11.546 1.00 86.38 95 ILE A CA 1
ATOM 759 C C . ILE A 1 95 ? 13.823 -1.614 -10.044 1.00 86.38 95 ILE A C 1
ATOM 761 O O . ILE A 1 95 ? 14.632 -0.783 -9.625 1.00 86.38 95 ILE A O 1
ATOM 765 N N . LEU A 1 96 ? 13.019 -2.321 -9.248 1.00 85.69 96 LEU A N 1
ATOM 766 C CA . LEU A 1 96 ? 13.140 -2.285 -7.794 1.00 85.69 96 LEU A CA 1
ATOM 767 C C . LEU A 1 96 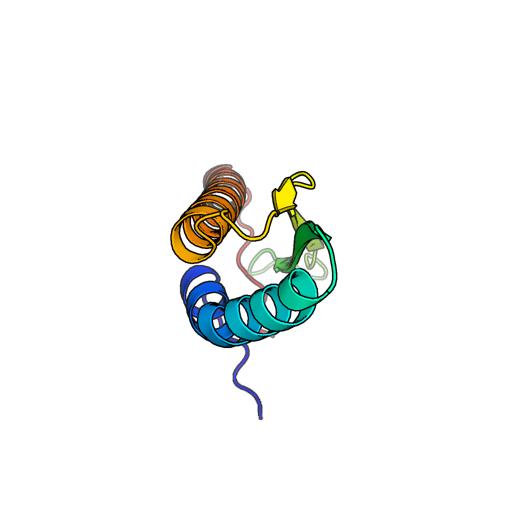? 14.562 -2.690 -7.401 1.00 85.69 96 LEU A C 1
ATOM 769 O O . LEU A 1 96 ? 15.085 -3.689 -7.901 1.00 85.69 96 LEU A O 1
ATOM 773 N N . ASP A 1 97 ? 15.186 -1.899 -6.538 1.00 82.38 97 ASP A N 1
ATOM 774 C CA . ASP A 1 97 ? 16.513 -2.207 -6.045 1.00 82.38 97 ASP A CA 1
ATOM 775 C C . ASP A 1 97 ? 16.419 -3.326 -5.005 1.00 82.38 97 ASP A C 1
ATOM 777 O O . ASP A 1 97 ? 15.687 -3.232 -4.018 1.00 82.38 97 ASP A O 1
ATOM 781 N N . THR A 1 98 ? 17.113 -4.425 -5.280 1.00 68.81 98 THR A N 1
ATOM 782 C CA . THR A 1 98 ? 17.109 -5.639 -4.455 1.00 68.81 98 THR A CA 1
ATOM 783 C C . THR A 1 98 ? 18.430 -5.837 -3.716 1.00 68.81 98 THR A C 1
ATOM 785 O O . THR A 1 98 ? 18.636 -6.910 -3.148 1.00 68.81 98 THR A O 1
ATOM 788 N N . GLU A 1 99 ? 19.338 -4.863 -3.821 1.00 57.91 99 GLU A N 1
ATOM 789 C CA . GLU A 1 99 ? 20.697 -4.892 -3.269 1.00 57.91 99 GLU A CA 1
ATOM 790 C C . GLU A 1 99 ? 20.739 -4.618 -1.757 1.00 57.91 99 GLU A C 1
ATOM 792 O O . GLU A 1 99 ? 19.942 -3.793 -1.251 1.00 57.91 99 GLU A O 1
#

Sequence (99 aa):
MLKNILNFPEFLLSIKSDLLKILKSSLAKNPIKFNLKLEFTYRRPGVENSSENRSFACPAKTLYAETDLVEKIGQTFTTLLEQEEVYLSRGSGFILDTE

Foldseek 3Di:
DPQPPQDLVVVLVVCVVVVLVVVLVVQVVHKDKDKDKDKFWKAAPPDPPRTDIDMDIDPIDIDHNPDPSNVVSVVNSVSSVVVVVVVVVVVPRIGTDND

pLDDT: mean 87.95, std 11.36, range [33.91, 95.94]

Radius of gyration: 15.9 Å; chains: 1; bounding box: 45×23×41 Å

Organism: NCBI:txid13131